Protein AF-A0AAE3DVI6-F1 (afdb_monomer_lite)

Secondary structure (DSSP, 8-state):
--HHHHHHHHHHHHHH-------HHHHHHHHHHHHHHHHHHHHHHHHHHHHHHIIIIIS---HHHHHHH-GGGHHHHHHHHHHHHHHH--

Sequence (90 aa):
MNPDDLSIQIERLHTVTTYDVVPKEEIAEFEELMRKTIADIVSEASSVVFWVYVQKYVKHKTLNEMLQELPDVGQFILAMDTWFEKLMEK

Organism: NCBI:txid2881276

Structure (mmCIF, N/CA/C/O backbone):
data_AF-A0AAE3DVI6-F1
#
_entry.id   AF-A0AAE3DVI6-F1
#
loop_
_atom_site.group_PDB
_atom_site.id
_atom_site.type_symbol
_atom_site.label_atom_id
_atom_site.label_alt_id
_atom_site.label_comp_id
_atom_site.label_asym_id
_atom_site.label_entity_id
_atom_site.label_seq_id
_atom_site.pdbx_PDB_ins_code
_atom_site.Cartn_x
_atom_site.Cartn_y
_atom_site.Cartn_z
_atom_site.occupancy
_atom_site.B_iso_o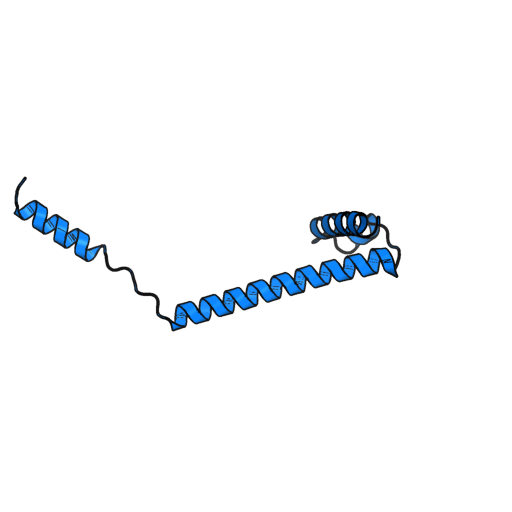r_equiv
_atom_site.auth_seq_id
_atom_site.auth_comp_id
_atom_site.auth_asym_id
_atom_site.auth_atom_id
_atom_site.pdbx_PDB_model_num
ATOM 1 N N . MET A 1 1 ? 41.364 31.636 -38.438 1.00 58.94 1 MET A N 1
ATOM 2 C CA . MET A 1 1 ? 41.005 30.248 -38.083 1.00 58.94 1 MET A CA 1
ATOM 3 C C . MET A 1 1 ? 41.453 29.365 -39.237 1.00 58.94 1 MET A C 1
ATOM 5 O O . MET A 1 1 ? 41.133 29.721 -40.366 1.00 58.94 1 MET A O 1
ATOM 9 N N . ASN A 1 2 ? 42.277 28.340 -38.994 1.00 71.44 2 ASN A N 1
ATOM 10 C CA . ASN A 1 2 ? 42.780 27.465 -40.061 1.00 71.44 2 ASN A CA 1
ATOM 11 C C . ASN A 1 2 ? 41.634 26.536 -40.533 1.00 71.44 2 ASN A C 1
ATOM 13 O O . ASN A 1 2 ? 41.003 25.921 -39.674 1.00 71.44 2 ASN A O 1
ATOM 17 N N . PRO A 1 3 ? 41.324 26.436 -41.840 1.00 62.81 3 PRO A N 1
ATOM 18 C CA . PRO A 1 3 ? 40.318 25.500 -42.365 1.00 62.81 3 PRO A CA 1
ATOM 19 C C . PRO A 1 3 ? 40.549 24.027 -41.974 1.00 62.81 3 PRO A C 1
ATOM 21 O O . PRO A 1 3 ? 39.577 23.281 -41.822 1.00 62.81 3 PRO A O 1
ATOM 24 N N . ASP A 1 4 ? 41.795 23.621 -41.721 1.00 72.50 4 ASP A N 1
ATOM 25 C CA . ASP A 1 4 ? 42.109 22.261 -41.254 1.00 72.50 4 ASP A CA 1
ATOM 26 C C . ASP A 1 4 ? 41.596 22.010 -39.825 1.00 72.50 4 ASP A C 1
ATOM 28 O O . ASP A 1 4 ? 41.157 20.914 -39.485 1.00 72.50 4 ASP A O 1
ATOM 32 N N . ASP A 1 5 ? 41.579 23.056 -38.996 1.00 71.12 5 ASP A N 1
ATOM 33 C CA . ASP A 1 5 ? 41.156 23.006 -37.591 1.00 71.12 5 ASP A CA 1
ATOM 34 C C . ASP A 1 5 ? 39.626 22.863 -37.476 1.00 71.12 5 ASP A C 1
ATOM 36 O O . ASP A 1 5 ? 39.108 22.137 -36.628 1.00 71.12 5 ASP A O 1
ATOM 40 N N . LEU A 1 6 ? 38.893 23.482 -38.410 1.00 68.00 6 LEU A N 1
ATOM 41 C CA . LEU A 1 6 ? 37.450 23.284 -38.588 1.00 68.00 6 LEU A CA 1
ATOM 42 C C . LEU A 1 6 ? 37.124 21.857 -39.038 1.00 68.00 6 LEU A C 1
ATOM 44 O O . LEU A 1 6 ? 36.176 21.260 -38.535 1.00 68.00 6 LEU A O 1
ATOM 48 N N . SER A 1 7 ? 37.918 21.303 -39.955 1.00 69.00 7 SER A N 1
ATOM 49 C CA . SER A 1 7 ? 37.703 19.953 -40.491 1.00 69.00 7 SER A CA 1
ATOM 50 C C . SER A 1 7 ? 37.894 18.884 -39.410 1.00 69.00 7 SER A C 1
ATOM 52 O O . SER A 1 7 ? 37.051 18.000 -39.263 1.00 69.00 7 SER A O 1
ATOM 54 N N . ILE A 1 8 ? 38.928 19.031 -38.573 1.00 69.44 8 ILE A N 1
ATOM 55 C CA . ILE A 1 8 ? 39.180 18.147 -37.424 1.00 69.44 8 ILE A CA 1
ATOM 56 C C . ILE A 1 8 ? 38.063 18.262 -36.375 1.00 69.44 8 ILE A C 1
ATOM 58 O O . ILE A 1 8 ? 37.651 17.256 -35.795 1.00 69.44 8 ILE A O 1
ATOM 62 N N . GLN A 1 9 ? 37.556 19.469 -36.109 1.00 68.69 9 GLN A N 1
ATOM 63 C CA . GLN A 1 9 ? 36.456 19.663 -35.157 1.00 68.69 9 GLN A CA 1
ATOM 64 C C . GLN A 1 9 ? 35.144 19.051 -35.660 1.00 68.69 9 GLN A C 1
ATOM 66 O O . GLN A 1 9 ? 34.428 18.434 -34.873 1.00 68.69 9 GLN A O 1
ATOM 71 N N . ILE A 1 10 ? 34.853 19.155 -36.959 1.00 62.38 10 ILE A N 1
ATOM 72 C CA . ILE A 1 10 ? 33.676 18.531 -37.578 1.00 62.38 10 ILE A CA 1
ATOM 73 C C . ILE A 1 10 ? 33.771 17.002 -37.510 1.00 62.38 10 ILE A C 1
ATOM 75 O O . ILE A 1 10 ? 32.800 16.354 -37.126 1.00 62.38 10 ILE A O 1
ATOM 79 N N . GLU A 1 11 ? 34.935 16.421 -37.802 1.00 65.44 11 GLU A N 1
ATOM 80 C CA . GLU A 1 11 ? 35.148 14.970 -37.724 1.00 65.44 11 GLU A CA 1
ATOM 81 C C . GLU A 1 11 ? 34.994 14.450 -36.282 1.00 65.44 11 GLU A C 1
ATOM 83 O O . GLU A 1 11 ? 34.336 13.436 -36.051 1.00 65.44 11 GLU A O 1
ATOM 88 N N . ARG A 1 12 ? 35.490 15.204 -35.288 1.00 63.84 12 ARG A N 1
ATOM 89 C CA . ARG A 1 12 ? 35.294 14.902 -33.856 1.00 63.84 12 ARG A CA 1
ATOM 90 C C . ARG A 1 12 ? 33.847 15.062 -33.386 1.00 63.84 12 ARG A C 1
ATOM 92 O O . ARG A 1 12 ? 33.426 14.341 -32.490 1.00 63.84 12 ARG A O 1
ATOM 99 N N . LEU A 1 13 ? 33.074 15.985 -33.959 1.00 60.25 13 LEU A N 1
ATOM 100 C CA . LEU A 1 13 ? 31.632 16.073 -33.692 1.00 60.25 13 LEU A CA 1
ATOM 101 C C . LEU A 1 13 ? 30.870 14.903 -34.332 1.00 60.25 13 LEU A C 1
ATOM 103 O O . LEU A 1 13 ? 29.898 14.412 -33.758 1.00 60.25 13 LEU A O 1
ATOM 107 N N . HIS A 1 14 ? 31.321 14.424 -35.492 1.00 57.31 14 HIS A N 1
ATOM 108 C CA . HIS A 1 14 ? 30.694 13.311 -36.202 1.00 57.31 14 HIS A CA 1
ATOM 109 C C . HIS A 1 14 ? 30.941 11.955 -35.516 1.00 57.31 14 HIS A C 1
ATOM 111 O O . HIS A 1 14 ? 30.100 11.063 -35.608 1.00 57.31 14 HIS A O 1
ATOM 117 N N . THR A 1 15 ? 32.047 11.798 -34.778 1.00 54.94 15 THR A N 1
ATOM 118 C CA . THR A 1 15 ? 32.286 10.614 -33.928 1.00 54.94 15 THR A CA 1
ATOM 119 C C . THR A 1 15 ? 31.542 10.660 -32.591 1.00 54.94 15 THR A C 1
ATOM 121 O O . THR A 1 15 ? 31.394 9.627 -31.947 1.00 54.94 15 THR A O 1
ATOM 124 N N . VAL A 1 16 ? 31.053 11.835 -32.177 1.00 57.56 16 VAL A N 1
ATOM 125 C CA . VAL A 1 16 ? 30.334 12.057 -30.905 1.00 57.56 16 VAL A CA 1
ATOM 126 C C . VAL A 1 16 ? 28.803 12.044 -31.079 1.00 57.56 16 VAL A C 1
ATOM 128 O O . VAL A 1 16 ? 28.070 12.062 -30.096 1.00 57.56 16 VAL A O 1
ATOM 131 N N . THR A 1 17 ? 28.287 11.973 -32.310 1.00 56.06 17 THR A N 1
ATOM 132 C CA . THR A 1 17 ? 26.842 12.093 -32.607 1.00 56.06 17 THR A CA 1
ATOM 133 C C . THR A 1 17 ? 26.182 10.803 -33.099 1.00 56.06 17 THR A C 1
ATOM 135 O O . THR A 1 17 ? 25.168 10.842 -33.796 1.00 56.06 17 THR A O 1
ATOM 138 N N . THR A 1 18 ? 26.690 9.639 -32.695 1.00 59.25 18 THR A N 1
ATOM 139 C CA . THR A 1 18 ? 25.933 8.387 -32.816 1.00 59.25 18 THR A CA 1
ATOM 140 C C . THR A 1 18 ? 25.008 8.262 -31.609 1.00 59.25 18 THR A C 1
ATOM 142 O O . THR A 1 18 ? 25.405 7.752 -30.566 1.00 59.25 18 THR A O 1
ATOM 145 N N . TYR A 1 19 ? 23.776 8.763 -31.714 1.00 59.81 19 TYR A N 1
ATOM 146 C CA . TYR A 1 19 ? 22.733 8.308 -30.797 1.00 59.81 19 TYR A CA 1
ATOM 147 C C . TYR A 1 19 ? 22.545 6.809 -31.044 1.00 59.81 19 TYR A C 1
ATOM 149 O O . TYR A 1 19 ? 22.217 6.421 -32.168 1.00 59.81 19 TYR A O 1
ATOM 157 N N . ASP A 1 20 ? 22.774 5.978 -30.029 1.00 71.56 20 ASP A N 1
ATOM 158 C CA . ASP A 1 20 ? 22.455 4.557 -30.119 1.00 71.56 20 ASP A CA 1
ATOM 159 C C . ASP A 1 20 ? 20.943 4.426 -30.332 1.00 71.56 20 ASP A C 1
ATOM 161 O O . ASP A 1 20 ? 20.130 4.833 -29.498 1.00 71.56 20 ASP A O 1
ATOM 165 N N . VAL A 1 21 ? 20.554 3.928 -31.507 1.00 80.31 21 VAL A N 1
ATOM 166 C CA . VAL A 1 21 ? 19.148 3.679 -31.820 1.00 80.31 21 VAL A CA 1
ATOM 167 C C . VAL A 1 21 ? 18.708 2.489 -30.979 1.00 80.31 21 VAL A C 1
ATOM 169 O O . VAL A 1 21 ? 19.083 1.355 -31.270 1.00 80.31 21 VAL A O 1
ATOM 172 N N . VAL A 1 22 ? 17.914 2.759 -29.943 1.00 83.25 22 VAL A N 1
ATOM 173 C CA . VAL A 1 22 ? 17.325 1.719 -29.094 1.00 83.25 22 VAL A CA 1
ATOM 174 C C . VAL A 1 22 ? 16.413 0.832 -29.959 1.00 83.25 22 VAL A C 1
ATOM 176 O O . VAL A 1 22 ? 15.517 1.363 -30.633 1.00 83.25 22 VAL A O 1
ATOM 179 N N . PRO A 1 23 ? 16.623 -0.497 -29.987 1.00 89.88 23 PRO A N 1
ATOM 180 C CA . PRO A 1 23 ? 15.764 -1.425 -30.714 1.00 89.88 23 PRO A CA 1
ATOM 181 C C . PRO A 1 23 ? 14.302 -1.326 -30.268 1.00 89.88 23 PRO A C 1
ATOM 183 O O . PRO A 1 23 ? 13.997 -1.055 -29.106 1.00 89.88 23 PRO A O 1
ATOM 186 N N . LYS A 1 24 ? 13.367 -1.581 -31.187 1.00 90.00 24 LYS A N 1
ATOM 187 C CA . LYS A 1 24 ? 11.928 -1.504 -30.877 1.00 90.00 24 LYS A CA 1
ATOM 188 C C . LYS A 1 24 ? 11.507 -2.555 -29.856 1.00 90.00 24 LYS A C 1
ATOM 190 O O . LYS A 1 24 ? 10.583 -2.317 -29.085 1.00 90.00 24 LYS A O 1
ATOM 195 N N . GLU A 1 25 ? 12.181 -3.695 -29.869 1.00 92.19 25 GLU A N 1
ATOM 196 C CA . GLU A 1 25 ? 11.989 -4.798 -28.938 1.00 92.19 25 GLU A CA 1
ATOM 197 C C . GLU A 1 25 ? 12.327 -4.355 -27.509 1.00 92.19 25 GLU A C 1
ATOM 199 O O . GLU A 1 25 ? 11.514 -4.542 -26.611 1.00 92.19 25 GLU A O 1
ATOM 204 N N . GLU A 1 26 ? 13.452 -3.658 -27.320 1.00 92.31 26 GLU A N 1
ATOM 205 C CA . GLU A 1 26 ? 13.868 -3.126 -26.015 1.00 92.31 26 GLU A CA 1
ATOM 206 C C . GLU A 1 26 ? 12.874 -2.077 -25.485 1.00 92.31 26 GLU A C 1
ATOM 208 O O . GLU A 1 26 ? 12.517 -2.086 -24.306 1.00 92.31 26 GLU A O 1
ATOM 213 N N . ILE A 1 27 ? 12.344 -1.216 -26.363 1.00 92.88 27 ILE A N 1
ATOM 214 C CA . ILE A 1 27 ? 11.287 -0.259 -25.994 1.00 92.88 27 ILE A CA 1
ATOM 215 C C . ILE A 1 27 ? 10.011 -0.999 -25.569 1.00 92.88 27 ILE A C 1
ATOM 217 O O . ILE A 1 27 ? 9.408 -0.649 -24.555 1.00 92.88 27 ILE A O 1
ATOM 221 N N . ALA A 1 28 ? 9.597 -2.027 -26.315 1.00 95.62 28 ALA A N 1
ATOM 222 C CA . ALA A 1 28 ? 8.390 -2.792 -26.011 1.00 95.62 28 ALA A CA 1
ATOM 223 C C . ALA A 1 28 ? 8.499 -3.545 -24.673 1.00 95.62 28 ALA A C 1
ATOM 225 O O . ALA A 1 28 ? 7.548 -3.527 -23.887 1.00 95.62 28 ALA A O 1
ATOM 226 N N . GLU A 1 29 ? 9.658 -4.150 -24.395 1.00 96.50 29 GLU A N 1
ATOM 227 C CA . GLU A 1 29 ? 9.959 -4.807 -23.118 1.00 96.50 29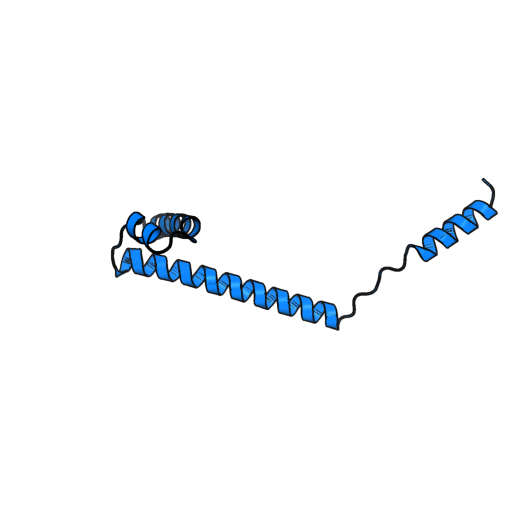 GLU A CA 1
ATOM 228 C C . GLU A 1 29 ? 9.914 -3.811 -21.954 1.00 96.50 29 GLU A C 1
ATOM 230 O O . GLU A 1 29 ? 9.292 -4.082 -20.922 1.00 96.50 29 GLU A O 1
ATOM 235 N N . PHE A 1 30 ? 10.506 -2.625 -22.127 1.00 96.19 30 PHE A N 1
ATOM 236 C CA . PHE A 1 30 ? 10.452 -1.568 -21.120 1.00 96.19 30 PHE A CA 1
ATOM 237 C C . PHE A 1 30 ? 9.017 -1.094 -20.860 1.00 96.19 30 PHE A C 1
ATOM 239 O O . PHE A 1 30 ? 8.598 -0.971 -19.707 1.00 96.19 30 PHE A O 1
ATOM 246 N N . GLU A 1 31 ? 8.228 -0.858 -21.908 1.00 97.31 31 GLU A N 1
ATOM 247 C CA . GLU A 1 31 ? 6.827 -0.472 -21.752 1.00 97.31 31 GLU A CA 1
ATOM 248 C C . GLU A 1 31 ? 5.993 -1.554 -21.052 1.00 97.31 31 GLU A C 1
ATOM 250 O O . GLU A 1 31 ? 5.114 -1.235 -20.246 1.00 97.31 31 GLU A O 1
ATOM 255 N N . GLU A 1 32 ? 6.239 -2.831 -21.349 1.00 97.81 32 GLU A N 1
ATOM 256 C CA . GLU A 1 32 ? 5.568 -3.942 -20.675 1.00 97.81 32 GLU A CA 1
ATOM 257 C C . GLU A 1 32 ? 5.940 -4.002 -19.194 1.00 97.81 32 GLU A C 1
ATOM 259 O O . GLU A 1 32 ? 5.049 -4.105 -18.344 1.00 97.81 32 GLU A O 1
ATOM 264 N N . LEU A 1 33 ? 7.225 -3.842 -18.873 1.00 98.12 33 LEU A N 1
ATOM 265 C CA . LEU A 1 33 ? 7.695 -3.757 -17.496 1.00 98.12 33 LEU A CA 1
ATOM 266 C C . LEU A 1 33 ? 7.033 -2.592 -16.750 1.00 98.12 33 LEU A C 1
ATOM 268 O O . LEU A 1 33 ? 6.569 -2.766 -15.621 1.00 98.12 33 LEU A O 1
ATOM 272 N N . MET A 1 34 ? 6.933 -1.421 -17.379 1.00 98.19 34 MET A N 1
ATOM 273 C CA . MET A 1 34 ? 6.263 -0.256 -16.800 1.00 98.19 34 MET A CA 1
ATOM 274 C C . MET A 1 34 ? 4.774 -0.512 -16.561 1.00 98.19 34 MET A C 1
ATOM 276 O O . MET A 1 34 ? 4.274 -0.229 -15.471 1.00 98.19 34 MET A O 1
ATOM 280 N N . ARG A 1 35 ? 4.061 -1.091 -17.537 1.00 98.06 35 ARG A N 1
ATOM 281 C CA . ARG A 1 35 ? 2.645 -1.470 -17.383 1.00 98.06 35 ARG A CA 1
ATOM 282 C C . ARG A 1 35 ? 2.453 -2.442 -16.224 1.00 98.06 35 ARG A C 1
ATOM 284 O O . ARG A 1 35 ? 1.550 -2.234 -15.415 1.00 98.06 35 ARG A O 1
ATOM 291 N N . LYS A 1 36 ? 3.310 -3.460 -16.121 1.00 98.38 36 LYS A N 1
ATOM 292 C CA . LYS A 1 36 ? 3.282 -4.421 -15.017 1.00 98.38 36 LYS A CA 1
ATOM 293 C C . LYS A 1 36 ? 3.538 -3.734 -13.676 1.00 98.38 36 LYS A C 1
ATOM 295 O O . LYS A 1 36 ? 2.748 -3.898 -12.759 1.00 98.38 36 LYS A O 1
ATOM 300 N N . THR A 1 37 ? 4.564 -2.891 -13.600 1.00 98.19 37 THR A N 1
ATOM 301 C CA . THR A 1 37 ? 4.923 -2.156 -12.377 1.00 98.19 37 THR A CA 1
ATOM 302 C C . THR A 1 37 ? 3.775 -1.265 -11.903 1.00 98.19 37 THR A C 1
ATOM 304 O O . THR A 1 37 ? 3.440 -1.252 -10.723 1.00 98.19 37 THR A O 1
ATOM 307 N N . ILE A 1 38 ? 3.120 -0.548 -12.822 1.00 98.12 38 ILE A N 1
ATOM 308 C CA . ILE A 1 38 ? 1.948 0.275 -12.501 1.00 98.12 38 ILE A CA 1
ATOM 309 C C . ILE A 1 38 ? 0.788 -0.602 -12.017 1.00 98.12 38 ILE A C 1
ATOM 311 O O . ILE A 1 38 ? 0.141 -0.255 -11.030 1.00 98.12 38 ILE A O 1
ATOM 315 N N . ALA A 1 39 ? 0.521 -1.726 -12.686 1.00 98.25 39 ALA A N 1
ATOM 316 C CA . ALA A 1 39 ? -0.540 -2.646 -12.284 1.00 98.25 39 ALA A CA 1
ATOM 317 C C . ALA A 1 39 ? -0.293 -3.223 -10.882 1.00 98.25 39 ALA A C 1
ATOM 319 O O . ALA A 1 39 ? -1.219 -3.254 -10.070 1.00 98.25 39 ALA A O 1
ATOM 320 N N . ASP A 1 40 ? 0.949 -3.600 -10.582 1.00 98.12 40 ASP A N 1
ATOM 321 C CA . ASP A 1 40 ? 1.357 -4.115 -9.277 1.00 98.12 40 ASP A CA 1
ATOM 322 C C . ASP A 1 40 ? 1.159 -3.041 -8.190 1.00 98.12 40 ASP A C 1
ATOM 324 O O . ASP A 1 40 ? 0.473 -3.296 -7.200 1.00 98.12 40 ASP A O 1
ATOM 328 N N . ILE A 1 41 ? 1.614 -1.799 -8.423 1.00 96.62 41 ILE A N 1
ATOM 329 C CA . ILE A 1 41 ? 1.403 -0.664 -7.500 1.00 96.62 41 ILE A CA 1
ATOM 330 C C . ILE A 1 41 ? -0.089 -0.411 -7.252 1.00 96.62 41 ILE A C 1
ATOM 332 O O . ILE A 1 41 ? -0.515 -0.251 -6.106 1.00 96.62 41 ILE A O 1
ATOM 336 N N . VAL A 1 42 ? -0.902 -0.354 -8.313 1.00 97.19 42 VAL A N 1
ATOM 337 C CA . VAL A 1 42 ? -2.349 -0.107 -8.193 1.00 97.19 42 VAL A CA 1
ATOM 338 C C . VAL A 1 42 ? -3.025 -1.238 -7.425 1.00 97.19 42 VAL A C 1
ATOM 340 O O . VAL A 1 42 ? -3.887 -0.968 -6.586 1.00 97.19 42 VAL A O 1
ATOM 343 N N . SER A 1 43 ? -2.636 -2.486 -7.682 1.00 96.88 43 SER A N 1
ATOM 344 C CA . SER A 1 43 ? -3.168 -3.661 -6.993 1.00 96.88 43 SER A CA 1
ATOM 345 C C . SER A 1 43 ? -2.835 -3.635 -5.498 1.00 96.88 43 SER A C 1
ATOM 347 O O . SER A 1 43 ? -3.731 -3.781 -4.662 1.00 96.88 43 SER A O 1
ATOM 349 N N . GLU A 1 44 ? -1.573 -3.378 -5.146 1.00 94.69 44 GLU A N 1
ATOM 350 C CA . GLU A 1 44 ? -1.127 -3.290 -3.753 1.00 94.69 44 GLU A CA 1
ATOM 351 C C . GLU A 1 44 ? -1.802 -2.137 -3.007 1.00 94.69 44 GLU A C 1
ATOM 353 O O . GLU A 1 44 ? -2.382 -2.347 -1.937 1.00 94.69 44 GLU A O 1
ATOM 358 N N . ALA A 1 45 ? -1.812 -0.936 -3.593 1.00 94.75 45 ALA A N 1
ATOM 359 C CA . ALA A 1 45 ? -2.486 0.216 -3.006 1.00 94.75 45 ALA A CA 1
ATOM 360 C C . ALA A 1 45 ? -3.979 -0.073 -2.795 1.00 94.75 45 ALA A C 1
ATOM 362 O O . ALA A 1 45 ? -4.498 0.136 -1.698 1.00 94.7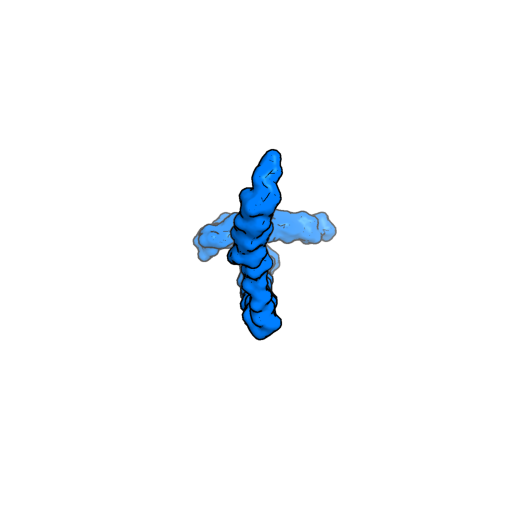5 45 ALA A O 1
ATOM 363 N N . SER A 1 46 ? -4.660 -0.626 -3.806 1.00 96.31 46 SER A N 1
ATOM 364 C CA . SER A 1 46 ? -6.086 -0.971 -3.722 1.00 96.31 46 SER A CA 1
ATOM 365 C C . SER A 1 46 ? -6.365 -1.962 -2.595 1.00 96.31 46 SER A C 1
ATOM 367 O O . SER A 1 46 ? -7.326 -1.774 -1.852 1.00 96.31 46 SER A O 1
ATOM 369 N N . SER A 1 47 ? -5.515 -2.978 -2.418 1.00 95.44 47 SER A N 1
ATOM 370 C CA . SER A 1 47 ? -5.636 -3.941 -1.316 1.00 95.44 47 SER A CA 1
ATOM 371 C C . SER A 1 47 ? -5.665 -3.244 0.049 1.00 95.44 47 SER A C 1
ATOM 373 O O . SER A 1 47 ? -6.563 -3.503 0.856 1.00 95.44 47 SER A O 1
ATOM 375 N N . VAL A 1 48 ? -4.753 -2.293 0.287 1.00 94.44 48 VAL A N 1
ATOM 376 C CA . VAL A 1 48 ? -4.720 -1.533 1.547 1.00 94.44 48 VAL A CA 1
ATOM 377 C C . VAL A 1 48 ? -5.954 -0.636 1.686 1.00 94.44 48 VAL A C 1
ATOM 379 O O . VAL A 1 48 ? -6.553 -0.601 2.760 1.00 94.44 48 VAL A O 1
ATOM 382 N N . VAL A 1 49 ? -6.395 0.033 0.613 1.00 96.25 49 VAL A N 1
ATOM 383 C CA . VAL A 1 49 ? -7.630 0.846 0.619 1.00 96.25 49 VAL A CA 1
ATOM 384 C C . VAL A 1 49 ? -8.847 0.008 1.025 1.00 96.25 49 VAL A C 1
ATOM 386 O O . VAL A 1 49 ? -9.595 0.394 1.928 1.00 96.25 49 VAL A O 1
ATOM 389 N N . PHE A 1 50 ? -9.040 -1.155 0.394 1.00 96.88 50 PHE A N 1
ATOM 390 C CA . PHE A 1 50 ? -10.139 -2.066 0.722 1.00 96.88 50 PHE A CA 1
ATOM 391 C C . PHE A 1 50 ? -10.039 -2.583 2.153 1.00 96.88 50 PHE A C 1
ATOM 393 O O . PHE A 1 50 ? -11.051 -2.660 2.854 1.00 96.88 50 PHE A O 1
ATOM 400 N N . TRP A 1 51 ? -8.829 -2.908 2.606 1.00 97.31 51 TRP A N 1
ATOM 401 C CA . TRP A 1 51 ? -8.606 -3.322 3.981 1.00 97.31 51 TRP A CA 1
ATOM 402 C C . TRP A 1 51 ? -9.032 -2.224 4.963 1.00 97.31 51 TRP A C 1
ATOM 404 O O . TRP A 1 51 ? -9.845 -2.512 5.839 1.00 97.31 51 TRP A O 1
ATOM 414 N N . VAL A 1 52 ? -8.590 -0.971 4.781 1.00 97.12 52 VAL A N 1
ATOM 415 C CA . VAL A 1 52 ? -8.977 0.169 5.642 1.00 97.12 52 VAL A CA 1
ATOM 416 C C . VAL A 1 52 ? -10.495 0.331 5.676 1.00 97.12 52 VAL A C 1
ATOM 418 O O . VAL A 1 52 ? -11.074 0.446 6.757 1.00 97.12 52 VAL A O 1
ATOM 421 N N . TYR A 1 53 ? -11.157 0.259 4.518 1.00 96.62 53 TYR A N 1
ATOM 422 C CA . TYR A 1 53 ? -12.615 0.330 4.447 1.00 96.62 53 TYR A CA 1
ATOM 423 C C . TYR A 1 53 ? -13.287 -0.760 5.296 1.00 96.62 53 TYR A C 1
ATOM 425 O O . TYR A 1 53 ? -14.162 -0.466 6.112 1.00 96.62 53 TYR A O 1
ATOM 433 N N . VAL A 1 54 ? -12.865 -2.020 5.146 1.00 97.50 54 VAL A N 1
ATOM 434 C CA . VAL A 1 54 ? -13.425 -3.147 5.909 1.00 97.50 54 VAL A CA 1
ATOM 435 C C . VAL A 1 54 ? -13.171 -2.978 7.405 1.00 97.50 54 VAL A C 1
ATOM 437 O O . VAL A 1 54 ? -14.081 -3.188 8.209 1.00 97.50 54 VAL A O 1
ATOM 440 N N . GLN A 1 55 ? -11.959 -2.596 7.806 1.00 97.56 55 GLN A N 1
ATOM 441 C CA . GLN A 1 55 ? -11.644 -2.423 9.223 1.00 97.56 55 GLN A CA 1
ATOM 442 C C . GLN A 1 55 ? -12.466 -1.289 9.850 1.00 97.56 55 GLN A C 1
ATOM 444 O O . GLN A 1 55 ? -13.047 -1.490 10.917 1.00 97.56 55 GLN A O 1
ATOM 449 N N . LYS A 1 56 ? -12.582 -0.143 9.170 1.00 95.88 56 LYS A N 1
ATOM 450 C CA . LYS A 1 56 ? -13.303 1.029 9.680 1.00 95.88 56 LYS A CA 1
ATOM 451 C C . LYS A 1 56 ? -14.821 0.856 9.649 1.00 95.88 56 LYS A C 1
ATOM 453 O O . LYS A 1 56 ? -15.485 1.070 10.657 1.00 95.88 56 LYS A O 1
ATOM 458 N N . TYR A 1 57 ? -15.389 0.461 8.511 1.00 95.69 57 TYR A N 1
ATOM 459 C CA . TYR A 1 57 ? -16.842 0.519 8.301 1.00 95.69 57 TYR A CA 1
ATOM 460 C C . TYR A 1 57 ? -17.567 -0.803 8.535 1.00 95.69 57 TYR A C 1
ATOM 462 O O . TYR A 1 57 ? -18.743 -0.778 8.884 1.00 95.69 57 TYR A O 1
ATOM 470 N N . VAL A 1 58 ? -16.898 -1.948 8.365 1.00 96.81 58 VAL A N 1
ATOM 471 C CA . VAL A 1 58 ? -17.516 -3.270 8.590 1.00 96.81 58 VAL A CA 1
ATOM 472 C C . VAL A 1 58 ? -17.192 -3.797 9.985 1.00 96.81 58 VAL A C 1
ATOM 474 O O . VAL A 1 58 ? -18.057 -4.355 10.654 1.00 96.81 58 VAL A O 1
ATOM 477 N N . LYS A 1 59 ? -15.942 -3.634 10.431 1.00 97.44 59 LYS A N 1
ATOM 478 C CA . LYS A 1 59 ? -15.478 -4.120 11.740 1.00 97.44 59 LYS A CA 1
ATOM 479 C C . LYS A 1 59 ? -15.469 -3.049 12.831 1.00 97.44 59 LYS A C 1
ATOM 481 O O . LYS A 1 59 ? -15.230 -3.395 13.982 1.00 97.44 59 LYS A O 1
ATOM 486 N N . HIS A 1 60 ? -15.734 -1.789 12.483 1.00 96.50 60 HIS A N 1
ATOM 487 C CA . HIS A 1 60 ? -15.803 -0.659 13.415 1.00 96.50 60 HIS A CA 1
ATOM 488 C C . HIS A 1 60 ? -14.545 -0.464 14.275 1.00 96.50 60 HIS A C 1
ATOM 490 O O . HIS A 1 60 ? -14.641 -0.044 15.427 1.00 96.50 60 HIS A O 1
ATOM 496 N N . LYS A 1 61 ? -13.363 -0.755 13.717 1.00 97.50 61 LYS A N 1
ATOM 497 C CA . LYS A 1 61 ? -12.087 -0.477 14.383 1.00 97.50 61 LYS A CA 1
ATOM 498 C C . LYS A 1 61 ? -11.769 1.010 14.376 1.00 97.50 61 LYS A C 1
ATOM 500 O O . LYS A 1 61 ? -12.071 1.731 13.424 1.00 97.50 61 LYS A O 1
ATOM 505 N N . THR A 1 62 ? -11.089 1.443 15.425 1.00 96.94 62 THR A N 1
ATOM 506 C CA . THR A 1 62 ? -10.494 2.774 15.521 1.00 96.94 62 THR A CA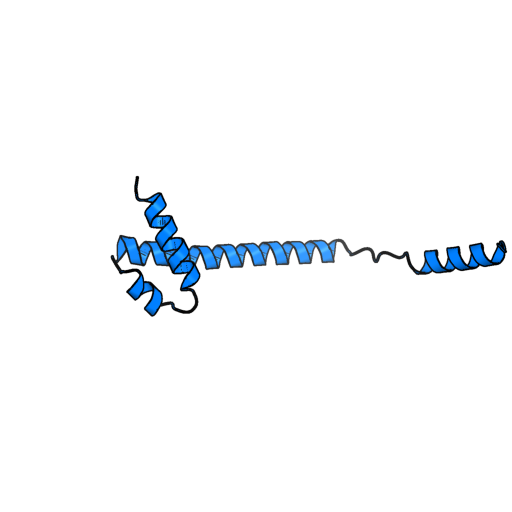 1
ATOM 507 C C . THR A 1 62 ? -9.242 2.879 14.647 1.00 96.94 62 THR A C 1
ATOM 509 O O . THR A 1 62 ? -8.564 1.887 14.366 1.00 96.94 62 THR A O 1
ATOM 512 N N . LEU A 1 63 ? -8.883 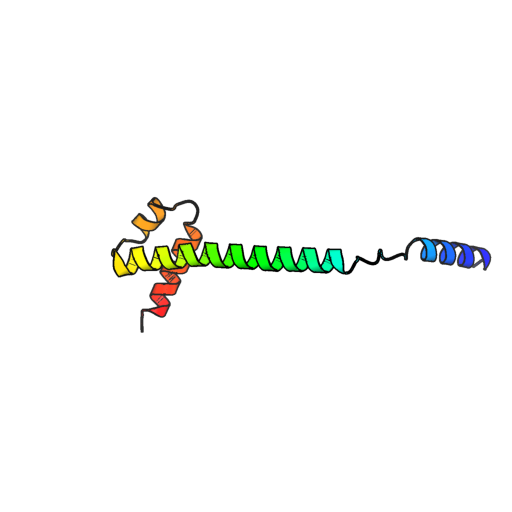4.106 14.259 1.00 97.00 63 LEU A N 1
ATOM 513 C CA . LEU A 1 63 ? -7.651 4.367 13.510 1.00 97.00 63 LEU A CA 1
ATOM 514 C C . LEU A 1 63 ? -6.406 3.843 14.244 1.00 97.00 63 LEU A C 1
ATOM 516 O O . LEU A 1 63 ? -5.529 3.252 13.623 1.00 97.00 63 LEU A O 1
ATOM 520 N N . ASN A 1 64 ? -6.339 4.003 15.568 1.00 97.69 64 ASN A N 1
ATOM 521 C CA . ASN A 1 64 ? -5.190 3.545 16.345 1.00 97.69 64 ASN A CA 1
ATOM 522 C C . ASN A 1 64 ? -5.021 2.016 16.301 1.00 97.69 64 ASN A C 1
ATOM 524 O O . ASN A 1 64 ? -3.899 1.538 16.168 1.00 97.69 64 ASN A O 1
ATOM 528 N N . GLU A 1 65 ? -6.115 1.251 16.361 1.00 97.94 65 GLU A N 1
ATOM 529 C CA . GLU A 1 65 ? -6.062 -0.211 16.209 1.00 97.94 65 GLU A CA 1
ATOM 530 C C . GLU A 1 65 ? -5.560 -0.608 14.816 1.00 97.94 65 GLU A C 1
ATOM 532 O O . GLU A 1 65 ? -4.702 -1.480 14.693 1.00 97.94 65 GLU A O 1
ATOM 537 N N . MET A 1 66 ? -6.026 0.073 13.762 1.00 97.31 66 MET A N 1
ATOM 538 C CA . MET A 1 66 ? -5.547 -0.177 12.398 1.00 97.31 66 MET A CA 1
ATOM 539 C C . MET A 1 66 ? -4.046 0.117 12.240 1.00 97.31 66 MET A C 1
ATOM 541 O O . MET A 1 66 ? -3.333 -0.664 11.612 1.00 97.31 66 MET A O 1
ATOM 545 N N . LEU A 1 67 ? -3.555 1.210 12.834 1.00 97.62 67 LEU A N 1
ATOM 546 C CA . LEU A 1 67 ? -2.136 1.587 12.798 1.00 97.62 67 LEU A CA 1
ATOM 547 C C . LEU A 1 67 ? -1.239 0.618 13.580 1.00 97.62 67 LEU A C 1
ATOM 549 O O . LEU A 1 67 ? -0.083 0.428 13.211 1.00 97.62 67 LEU A O 1
ATOM 553 N N . GLN A 1 68 ? -1.755 0.002 14.645 1.00 97.00 68 GLN A N 1
ATOM 554 C CA . GLN A 1 68 ? -1.025 -1.020 15.398 1.00 97.00 68 GLN A CA 1
ATOM 555 C C . GLN A 1 68 ? -0.942 -2.354 14.649 1.00 97.00 68 GLN A C 1
ATOM 557 O O . GLN A 1 68 ? 0.054 -3.060 14.787 1.00 97.00 68 GLN A O 1
ATOM 562 N N . GLU A 1 69 ? -1.960 -2.702 13.857 1.00 96.44 69 GLU A N 1
ATOM 563 C CA . GLU A 1 69 ? -1.970 -3.947 13.078 1.00 96.44 69 GLU A CA 1
ATOM 564 C C . GLU A 1 69 ? -1.049 -3.901 11.860 1.00 96.44 69 GLU A C 1
ATOM 566 O O . GLU A 1 69 ? -0.433 -4.912 11.527 1.00 96.44 69 GLU A O 1
ATOM 571 N N . LEU A 1 70 ? -0.954 -2.745 11.199 1.00 95.00 70 LEU A N 1
ATOM 572 C CA . LEU A 1 70 ? -0.155 -2.563 9.987 1.00 95.00 70 LEU A CA 1
ATOM 573 C C . LEU A 1 70 ? 0.704 -1.286 10.077 1.00 95.00 70 LEU A C 1
ATOM 575 O O . LEU A 1 70 ? 0.464 -0.321 9.342 1.00 95.00 70 LEU A O 1
ATOM 579 N N . PRO A 1 71 ? 1.722 -1.261 10.959 1.00 94.31 71 PRO A N 1
ATOM 580 C CA . PRO A 1 71 ? 2.541 -0.070 11.184 1.00 94.31 71 PRO A CA 1
ATOM 581 C C . PRO A 1 71 ? 3.355 0.331 9.947 1.00 94.31 71 PRO A C 1
ATOM 583 O O . PRO A 1 71 ? 3.521 1.523 9.686 1.00 94.31 71 PRO A O 1
ATOM 586 N N . ASP A 1 72 ? 3.792 -0.644 9.146 1.00 94.94 72 ASP A N 1
ATOM 587 C CA . ASP A 1 72 ? 4.644 -0.423 7.969 1.00 94.94 72 ASP A CA 1
ATOM 588 C C . ASP A 1 72 ? 3.968 0.435 6.888 1.00 94.94 72 ASP A C 1
ATOM 590 O O . ASP A 1 72 ? 4.638 1.130 6.127 1.00 94.94 72 ASP A O 1
ATOM 594 N N . VAL A 1 73 ? 2.631 0.438 6.847 1.00 94.94 73 VAL A N 1
ATOM 595 C CA . VAL A 1 73 ? 1.824 1.230 5.901 1.00 94.94 73 VAL A CA 1
ATOM 596 C C . VAL A 1 73 ? 0.999 2.313 6.603 1.00 94.94 73 VAL A C 1
ATOM 598 O O . VAL A 1 73 ? 0.034 2.837 6.041 1.00 94.94 73 VAL A O 1
ATOM 601 N N . GLY A 1 74 ? 1.382 2.697 7.825 1.00 95.75 74 GLY A N 1
ATOM 602 C CA . GLY A 1 74 ? 0.595 3.592 8.677 1.00 95.75 74 GLY A CA 1
ATOM 603 C C . GLY A 1 74 ? 0.278 4.958 8.054 1.00 95.75 74 GLY A C 1
ATOM 604 O O . GLY A 1 74 ? -0.834 5.463 8.199 1.00 95.75 74 GLY A O 1
ATOM 605 N N . GLN A 1 75 ? 1.209 5.541 7.288 1.00 95.88 75 GLN A N 1
ATOM 606 C CA . GLN A 1 75 ? 0.961 6.802 6.571 1.00 95.88 75 GLN A CA 1
ATOM 607 C C . GLN A 1 75 ? -0.146 6.665 5.519 1.00 95.88 75 GLN A C 1
ATOM 609 O O . GLN A 1 75 ? -0.972 7.565 5.361 1.00 95.88 75 GLN A O 1
ATOM 614 N N . PHE A 1 76 ? -0.185 5.530 4.819 1.00 95.31 76 PHE A N 1
ATOM 615 C CA . PHE A 1 76 ? -1.202 5.259 3.812 1.00 95.31 76 PHE A CA 1
ATOM 616 C C . PHE A 1 76 ? -2.566 5.007 4.461 1.00 95.31 76 PHE A C 1
ATOM 618 O O . PHE A 1 76 ? -3.574 5.542 3.999 1.00 95.31 76 PHE A O 1
ATOM 625 N N . ILE A 1 77 ? -2.593 4.276 5.582 1.00 97.56 77 ILE A N 1
ATOM 626 C CA . ILE A 1 77 ? -3.805 4.077 6.389 1.00 97.56 77 ILE A CA 1
ATOM 627 C C . ILE A 1 77 ? -4.381 5.426 6.824 1.00 97.56 77 ILE A C 1
ATOM 629 O O . ILE A 1 77 ? -5.559 5.674 6.592 1.00 97.56 77 ILE A O 1
ATOM 633 N N . LEU A 1 78 ? -3.556 6.320 7.378 1.00 97.12 78 LEU A N 1
ATOM 634 C CA . LEU A 1 78 ? -3.983 7.657 7.804 1.00 97.12 78 LEU A CA 1
ATOM 635 C C . LEU A 1 78 ? -4.594 8.469 6.651 1.00 97.12 78 LEU A C 1
ATOM 637 O O . LEU A 1 78 ? -5.641 9.101 6.815 1.00 97.12 78 LEU A O 1
ATOM 641 N N . ALA A 1 79 ? -3.945 8.454 5.484 1.00 96.81 79 ALA A N 1
ATOM 642 C CA . ALA A 1 79 ? -4.433 9.162 4.307 1.00 96.81 79 ALA A CA 1
ATOM 643 C C . ALA A 1 79 ? -5.797 8.623 3.846 1.00 96.81 79 ALA A C 1
ATOM 645 O O . ALA A 1 79 ? -6.702 9.411 3.567 1.00 96.81 79 ALA A O 1
ATOM 646 N N . MET A 1 80 ? -5.960 7.297 3.793 1.00 96.44 80 MET A N 1
ATOM 647 C CA . MET A 1 80 ? -7.212 6.668 3.364 1.00 96.44 80 MET A CA 1
ATOM 648 C C . MET A 1 80 ? -8.332 6.843 4.381 1.00 96.44 80 MET A C 1
ATOM 650 O O . MET A 1 80 ? -9.457 7.139 3.994 1.00 96.44 80 MET A O 1
ATOM 654 N N . ASP A 1 81 ? -8.022 6.728 5.668 1.00 95.44 81 ASP A N 1
ATOM 655 C CA . ASP A 1 81 ? -8.954 6.972 6.765 1.00 95.44 81 ASP A CA 1
ATOM 656 C C . ASP A 1 81 ? -9.551 8.389 6.693 1.00 95.44 81 ASP A C 1
ATOM 658 O O . ASP A 1 81 ? -10.775 8.543 6.675 1.00 95.44 81 ASP A O 1
ATOM 662 N N . THR A 1 82 ? -8.685 9.395 6.510 1.00 95.69 82 THR A N 1
ATOM 663 C CA . THR A 1 82 ? -9.070 10.806 6.325 1.00 95.69 82 THR A CA 1
ATOM 664 C C . THR A 1 82 ? -9.879 11.012 5.040 1.00 95.69 82 THR A C 1
ATOM 666 O O . THR A 1 82 ? -10.814 11.814 4.992 1.00 95.69 82 THR A O 1
ATOM 669 N N . TRP A 1 83 ? -9.499 10.341 3.950 1.00 95.44 83 TRP A N 1
ATOM 670 C C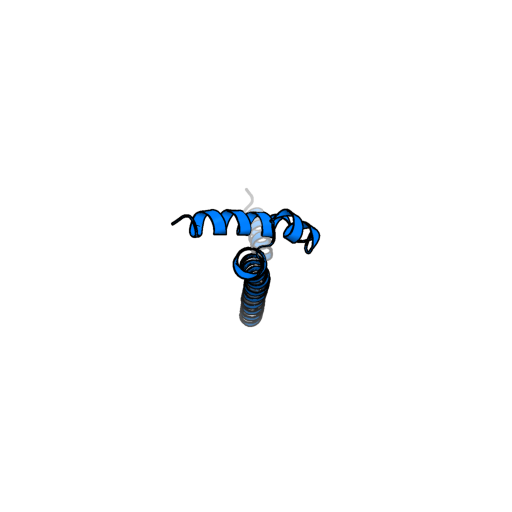A . TRP A 1 83 ? -10.193 10.484 2.670 1.00 95.44 83 TRP A CA 1
ATOM 671 C C . TRP A 1 83 ? -11.588 9.859 2.710 1.00 95.44 83 TRP A C 1
ATOM 673 O O . TRP A 1 83 ? -12.539 10.465 2.218 1.00 95.44 83 TRP A O 1
ATOM 683 N N . PHE A 1 84 ? -11.734 8.694 3.343 1.00 94.88 84 PHE A N 1
ATOM 684 C CA . PHE A 1 84 ? -13.032 8.061 3.529 1.00 94.88 84 PHE A CA 1
ATOM 685 C C . PHE A 1 84 ? -13.969 8.890 4.404 1.00 94.88 84 PHE A C 1
ATOM 687 O O . PHE A 1 84 ? -15.139 9.005 4.052 1.00 94.88 84 PHE A O 1
ATOM 694 N N . GLU A 1 85 ? -13.480 9.518 5.477 1.00 93.12 85 GLU A N 1
ATOM 695 C CA . GLU A 1 85 ? -14.293 10.455 6.271 1.00 93.12 85 GLU A CA 1
ATOM 696 C C . GLU A 1 85 ? -14.872 11.556 5.383 1.00 93.12 85 GLU A C 1
ATOM 698 O O . GLU A 1 85 ? -16.088 11.693 5.289 1.00 93.12 85 GLU A O 1
ATOM 703 N N . LYS A 1 86 ? -14.024 12.224 4.593 1.00 93.94 86 LYS A N 1
ATOM 704 C CA . LYS A 1 86 ? -14.466 13.271 3.658 1.00 93.94 86 LYS A CA 1
ATOM 705 C C . LYS A 1 86 ? -15.464 12.786 2.605 1.00 93.94 86 LYS A C 1
ATOM 707 O O . LYS A 1 86 ? -16.299 13.564 2.151 1.00 93.94 86 LYS A O 1
ATOM 712 N N . LEU A 1 87 ? -15.343 11.542 2.141 1.00 91.81 87 LEU A N 1
ATOM 713 C CA . LEU A 1 87 ? -16.246 10.988 1.130 1.00 91.81 87 LEU A CA 1
ATOM 714 C C . LEU A 1 87 ? -17.604 10.589 1.700 1.00 91.81 87 LEU A C 1
ATOM 716 O O . LEU A 1 87 ? -18.615 10.734 1.010 1.00 91.81 87 LEU A O 1
ATOM 720 N N . MET A 1 88 ? -17.602 10.049 2.916 1.00 86.50 88 MET A N 1
ATOM 721 C CA . MET A 1 88 ? -18.777 9.466 3.557 1.00 86.50 88 MET A CA 1
ATOM 722 C C . MET A 1 88 ? -19.539 10.478 4.424 1.00 86.50 88 MET A C 1
ATOM 724 O O . MET A 1 88 ? -20.673 10.200 4.790 1.00 86.50 88 MET A O 1
ATOM 728 N N . GLU A 1 89 ? -18.975 11.659 4.700 1.00 79.62 89 GLU A N 1
ATOM 729 C CA . GLU A 1 89 ? -19.635 12.820 5.334 1.00 79.62 89 GLU A CA 1
ATOM 730 C C . GLU A 1 89 ? -20.731 13.492 4.461 1.00 79.62 89 GLU A C 1
ATOM 732 O O . GLU A 1 89 ? -21.063 14.661 4.661 1.00 79.62 89 GLU A O 1
ATOM 737 N N . LYS A 1 90 ? -21.314 12.772 3.492 1.00 54.84 90 LYS A N 1
ATOM 738 C CA . LYS A 1 90 ? -22.440 13.239 2.665 1.00 54.84 90 LYS A CA 1
ATOM 739 C C . LYS A 1 90 ? -23.791 12.779 3.193 1.00 54.84 90 LYS A C 1
ATOM 741 O O . LYS A 1 90 ? -23.935 11.566 3.454 1.00 54.84 90 LYS A O 1
#

Radius of gyration: 27.36 Å; chains: 1; bounding box: 65×35×59 Å

Foldseek 3Di:
DDPVVVVVVVVVVVVVPPPPDDDPVNVVVVVVVVVVVVVVVVVVLVVLLVVLCCCCPVVVDDLVVVCVVCVVCSVSSVVSVVVVCVVVVD

pLDDT: mean 87.87, std 14.09, range [54.84, 98.38]